Protein AF-A0A412KU62-F1 (afdb_monomer)

Foldseek 3Di:
DLVVVLVPDDLLLLLLVLLLVLLCVLCVVVVWHQFQDFDDDPRDGDDGHHDPPVVCSSVVSSVLCVVAPCVPRVPSSVVSSVVSSQVCCVVGIDPDDGDGCPPHRSVCSSCVDPSNVVSVVSVVVVVVVVVVVVPDPPDD

Secondary structure (DSSP, 8-state):
-HHHHHHT--HHHHHHHHHHHHHHHHHHHTT--S--EEEEETTEEEEEEPPTTGGGHHHHHHHHHHHS-TTTSHHHHHHHHHHHHHHHHHHHT-SS----SSSS-HHHHHHH-HHHHHHHHHHHHHHHHHHHHHHS----

pLDDT: mean 91.5, std 8.08, range [45.0, 98.44]

Solvent-accessible surface area (backbone atoms only — not comparable to full-atom values): 8224 Å² total; per-residue (Å²): 112,53,62,65,66,56,69,72,67,46,73,53,59,53,46,14,52,43,50,50,53,48,51,47,49,54,33,47,75,70,75,38,70,69,36,72,38,74,40,66,58,99,86,41,78,76,49,62,34,62,50,84,74,55,82,48,49,42,60,52,41,30,54,47,49,73,74,25,45,66,89,82,35,46,66,66,26,47,53,52,50,50,54,51,49,53,51,56,33,47,77,69,76,44,83,71,91,78,85,76,68,82,89,41,52,73,69,49,51,61,61,73,33,70,67,46,52,55,50,53,54,48,50,52,55,29,50,52,52,50,52,53,58,71,65,54,77,77,85,127

Sequence (140 aa):
MAYKEVSTYNDISVNADILFSYFEYTLKKNQINPKPVPIEYEGEVVYGSYPPDLFYLSQDLEKVLRRYDPNFEPDECKDAIISLYEHYCKEYYTSDRIKYFDDYTLREVLKKSEIRAKWDKKFDVAKEAKEQFLKLKIAQ

Radius of gyration: 19.47 Å; Cα contacts (8 Å, |Δi|>4): 118; chains: 1; bounding box: 50×31×63 Å

Mean predicted aligned error: 5.61 Å

Structure (mmCIF, N/CA/C/O backbone):
data_AF-A0A412KU62-F1
#
_entry.id   AF-A0A412KU62-F1
#
loop_
_atom_site.group_PDB
_atom_site.id
_atom_site.type_symbol
_atom_site.label_atom_id
_atom_site.label_alt_id
_atom_site.label_comp_id
_atom_site.label_asym_id
_atom_site.label_entity_id
_atom_site.label_seq_id
_atom_site.pdbx_PDB_ins_code
_atom_site.Cartn_x
_atom_site.Cartn_y
_atom_site.Cartn_z
_atom_site.occupancy
_atom_site.B_iso_or_equiv
_atom_site.auth_seq_id
_atom_site.auth_comp_id
_atom_site.auth_asym_id
_atom_site.auth_atom_id
_atom_site.pdbx_PDB_model_num
ATOM 1 N N . MET A 1 1 ? 23.800 -12.037 -11.800 1.00 63.75 1 MET A N 1
ATOM 2 C CA . MET A 1 1 ? 22.923 -11.865 -10.618 1.00 63.75 1 MET A CA 1
ATOM 3 C C . MET A 1 1 ? 21.869 -10.784 -10.855 1.00 63.75 1 MET A C 1
ATOM 5 O O . MET A 1 1 ? 20.702 -11.121 -10.741 1.00 63.75 1 MET A O 1
ATOM 9 N N . ALA A 1 2 ? 22.231 -9.583 -11.333 1.00 68.50 2 ALA A N 1
ATOM 10 C CA . ALA A 1 2 ? 21.287 -8.482 -11.603 1.00 68.50 2 ALA A CA 1
ATOM 11 C C . ALA A 1 2 ? 20.048 -8.851 -12.454 1.00 68.50 2 ALA A C 1
ATOM 13 O O . ALA A 1 2 ? 18.931 -8.513 -12.082 1.00 68.50 2 ALA A O 1
ATOM 14 N N . TYR A 1 3 ? 20.205 -9.612 -13.549 1.00 69.81 3 TYR A N 1
ATOM 15 C CA . TYR A 1 3 ? 19.059 -10.030 -14.378 1.00 69.81 3 TYR A CA 1
ATOM 16 C C . TYR A 1 3 ? 18.057 -10.923 -13.623 1.00 69.81 3 TYR A C 1
ATOM 18 O O . TYR A 1 3 ? 16.850 -10.776 -13.787 1.00 69.81 3 TYR A O 1
ATOM 26 N N . LYS A 1 4 ? 18.545 -11.818 -12.751 1.00 78.38 4 LYS A N 1
ATOM 27 C CA . LYS A 1 4 ? 17.686 -12.695 -11.939 1.00 78.38 4 LYS A CA 1
ATOM 28 C C . LYS A 1 4 ? 16.850 -11.877 -10.950 1.00 78.38 4 LYS A C 1
ATOM 30 O O . LYS A 1 4 ? 15.686 -12.190 -10.743 1.00 78.38 4 LYS A O 1
ATOM 35 N N . GLU A 1 5 ? 17.416 -10.815 -10.388 1.00 77.12 5 GLU A N 1
ATOM 36 C CA . GLU A 1 5 ? 16.726 -9.951 -9.423 1.00 77.12 5 GLU A CA 1
ATOM 37 C C . GLU A 1 5 ? 15.616 -9.107 -10.054 1.00 77.12 5 GLU A C 1
ATOM 39 O O . GLU A 1 5 ? 14.573 -8.922 -9.435 1.00 77.12 5 GLU A O 1
ATOM 44 N N . VAL A 1 6 ? 15.806 -8.617 -11.283 1.00 81.00 6 VAL A N 1
ATOM 45 C CA . VAL A 1 6 ? 14.751 -7.874 -11.997 1.00 81.00 6 VAL A CA 1
ATOM 46 C C . VAL A 1 6 ? 13.727 -8.794 -12.662 1.00 81.00 6 VAL A C 1
ATOM 48 O O . VAL A 1 6 ? 12.600 -8.377 -12.897 1.00 81.00 6 VAL A O 1
ATOM 51 N N . SER A 1 7 ? 14.078 -10.059 -12.927 1.00 82.44 7 SER A N 1
ATOM 52 C CA . SER A 1 7 ? 13.163 -11.028 -13.551 1.00 82.44 7 SER A CA 1
ATOM 53 C C . SER A 1 7 ? 11.952 -11.396 -12.690 1.00 82.44 7 SER A C 1
ATOM 55 O O . SER A 1 7 ? 10.955 -11.875 -13.219 1.00 82.44 7 SER A O 1
ATOM 57 N N . THR A 1 8 ? 12.014 -11.153 -11.378 1.00 84.50 8 THR A N 1
ATOM 58 C CA . THR A 1 8 ? 10.897 -11.383 -10.450 1.00 84.50 8 THR A CA 1
ATOM 59 C C . THR A 1 8 ? 10.022 -10.144 -10.257 1.00 84.50 8 THR A C 1
ATOM 61 O O . THR A 1 8 ? 9.160 -10.143 -9.383 1.00 84.50 8 THR A O 1
ATOM 64 N N . TYR A 1 9 ? 10.270 -9.06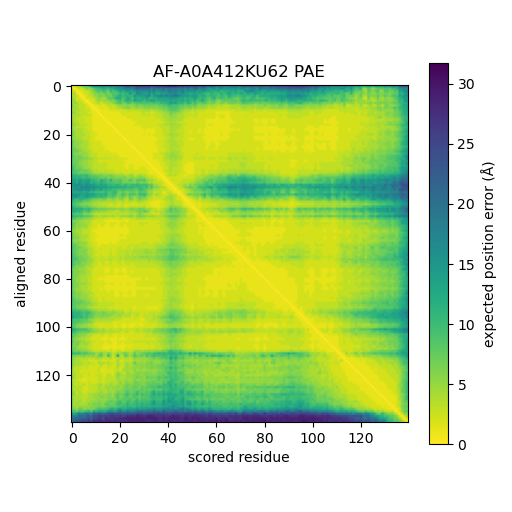6 -11.005 1.00 86.38 9 TYR A N 1
ATOM 65 C CA . TYR A 1 9 ? 9.504 -7.835 -10.882 1.00 86.38 9 TYR A CA 1
ATOM 66 C C . TYR A 1 9 ? 8.045 -8.036 -11.300 1.00 86.38 9 TYR A C 1
ATOM 68 O O . TYR A 1 9 ? 7.755 -8.532 -12.389 1.00 86.38 9 TYR A O 1
ATOM 76 N N . ASN A 1 10 ? 7.131 -7.581 -10.448 1.00 92.12 10 ASN A N 1
ATOM 77 C CA . ASN A 1 10 ? 5.705 -7.525 -10.722 1.00 92.12 10 ASN A CA 1
ATOM 78 C C . ASN A 1 10 ? 5.183 -6.161 -10.260 1.00 92.12 10 ASN A C 1
ATOM 80 O O . ASN A 1 10 ? 5.205 -5.873 -9.067 1.00 92.12 10 ASN A O 1
ATOM 84 N N . ASP A 1 11 ? 4.735 -5.321 -11.198 1.00 91.94 11 ASP A N 1
ATOM 85 C CA . ASP A 1 11 ? 4.316 -3.949 -10.880 1.00 91.94 11 ASP A CA 1
ATOM 86 C C . ASP A 1 11 ? 3.143 -3.913 -9.894 1.00 91.94 11 ASP A C 1
ATOM 88 O O . ASP A 1 11 ? 3.113 -3.061 -9.014 1.00 91.94 11 ASP A O 1
ATOM 92 N N . ILE A 1 12 ? 2.222 -4.877 -9.983 1.00 95.00 12 ILE A N 1
ATOM 93 C CA . ILE A 1 12 ? 1.059 -4.971 -9.096 1.00 95.00 12 ILE A CA 1
ATOM 94 C C . ILE A 1 12 ? 1.499 -5.306 -7.673 1.00 95.00 12 ILE A C 1
ATOM 96 O O . ILE A 1 12 ? 1.112 -4.598 -6.749 1.00 95.00 12 ILE A O 1
ATOM 100 N N . SER A 1 13 ? 2.342 -6.327 -7.495 1.00 94.19 13 SER A N 1
ATOM 101 C CA . SER A 1 13 ? 2.873 -6.680 -6.171 1.00 94.19 13 SER A CA 1
ATOM 102 C C . SER A 1 13 ? 3.705 -5.542 -5.579 1.00 94.19 13 SER A C 1
ATOM 104 O O . SER A 1 13 ? 3.549 -5.199 -4.413 1.00 94.19 13 SER A O 1
ATOM 106 N N . VAL A 1 14 ? 4.531 -4.880 -6.396 1.00 94.19 14 VAL A N 1
ATOM 107 C CA . VAL A 1 14 ? 5.316 -3.718 -5.953 1.00 94.19 14 VAL A CA 1
ATOM 108 C C . VAL A 1 14 ? 4.411 -2.558 -5.541 1.00 94.19 14 VAL A C 1
ATOM 110 O O . VAL A 1 14 ? 4.640 -1.948 -4.501 1.00 94.19 14 VAL A O 1
ATOM 113 N N . ASN A 1 15 ? 3.367 -2.256 -6.313 1.00 96.56 15 ASN A N 1
ATOM 114 C CA . ASN A 1 15 ? 2.398 -1.220 -5.961 1.00 96.56 15 ASN A CA 1
ATOM 115 C C . ASN A 1 15 ? 1.609 -1.586 -4.695 1.00 96.56 15 ASN A C 1
ATOM 117 O O . ASN A 1 15 ? 1.355 -0.705 -3.877 1.00 96.56 15 ASN A O 1
ATOM 121 N N . ALA A 1 16 ? 1.270 -2.861 -4.490 1.00 97.19 16 ALA A N 1
ATOM 122 C CA . ALA A 1 16 ? 0.629 -3.329 -3.265 1.00 97.19 16 ALA A CA 1
ATOM 123 C C . ALA A 1 16 ? 1.538 -3.139 -2.039 1.00 97.19 16 ALA A C 1
ATOM 125 O O . ALA A 1 16 ? 1.083 -2.606 -1.029 1.00 97.19 16 ALA A O 1
ATOM 126 N N . ASP A 1 17 ? 2.830 -3.463 -2.143 1.00 95.06 17 ASP A N 1
ATOM 127 C CA . ASP A 1 17 ? 3.808 -3.218 -1.073 1.00 95.06 17 ASP A CA 1
ATOM 128 C C . ASP A 1 17 ? 3.962 -1.719 -0.763 1.00 95.06 17 ASP A C 1
ATOM 130 O O . ASP A 1 17 ? 4.065 -1.311 0.397 1.00 95.06 17 ASP A O 1
ATOM 134 N N . ILE A 1 18 ? 3.946 -0.872 -1.799 1.00 96.94 18 ILE A N 1
ATOM 135 C CA . ILE A 1 18 ? 3.973 0.589 -1.649 1.00 96.94 18 ILE A CA 1
ATOM 136 C C . ILE A 1 18 ? 2.747 1.084 -0.886 1.00 96.94 18 ILE A C 1
ATOM 138 O O . ILE A 1 18 ? 2.870 1.908 0.021 1.00 96.94 18 ILE A O 1
ATOM 142 N N . LEU A 1 19 ? 1.572 0.581 -1.248 1.00 98.00 19 LEU A N 1
ATOM 143 C CA . LEU A 1 19 ? 0.310 0.934 -0.616 1.00 98.00 19 LEU A CA 1
ATOM 144 C C . LEU A 1 19 ? 0.262 0.451 0.839 1.00 98.00 19 LEU A C 1
ATOM 146 O O . LEU A 1 19 ? -0.054 1.246 1.721 1.00 98.00 19 LEU A O 1
ATOM 150 N N . PHE A 1 20 ? 0.699 -0.778 1.126 1.00 97.12 20 PHE A N 1
ATOM 151 C CA . PHE A 1 20 ? 0.842 -1.267 2.499 1.00 97.12 20 PHE A CA 1
ATOM 152 C C . PHE A 1 20 ? 1.755 -0.347 3.325 1.00 97.12 20 PHE A C 1
ATOM 154 O O . PHE A 1 20 ? 1.407 0.061 4.433 1.00 97.12 20 PHE A O 1
ATOM 161 N N . SER A 1 21 ? 2.908 0.042 2.775 1.00 96.12 21 SER A N 1
ATOM 162 C CA . SER A 1 21 ? 3.825 0.966 3.450 1.00 96.12 21 SER A CA 1
ATOM 163 C C . SER A 1 21 ? 3.190 2.343 3.694 1.00 96.12 21 SER A C 1
ATOM 165 O O . SER A 1 21 ? 3.383 2.930 4.762 1.00 96.12 21 SER A O 1
ATOM 167 N N . TYR A 1 22 ? 2.389 2.843 2.748 1.00 97.62 22 TYR A N 1
ATOM 168 C CA . TYR A 1 22 ? 1.624 4.077 2.928 1.00 97.62 22 TYR A CA 1
ATOM 169 C C . TYR A 1 22 ? 0.578 3.947 4.042 1.00 97.62 22 TYR A C 1
ATOM 171 O O . TYR A 1 22 ? 0.463 4.850 4.866 1.00 97.62 22 TYR A O 1
ATOM 179 N N . PHE A 1 23 ? -0.120 2.813 4.137 1.00 97.31 23 PHE A N 1
ATOM 180 C CA . PHE A 1 23 ? -1.060 2.545 5.226 1.00 97.31 23 PHE A CA 1
ATOM 181 C C . PHE A 1 23 ? -0.378 2.625 6.599 1.00 97.31 23 PHE A C 1
ATOM 183 O O . PHE A 1 23 ? -0.851 3.343 7.482 1.00 97.31 23 PHE A O 1
ATOM 190 N N . GLU A 1 24 ? 0.782 1.981 6.772 1.00 96.19 24 GLU A N 1
ATOM 191 C CA . GLU A 1 24 ? 1.556 2.082 8.018 1.00 96.19 24 GLU A CA 1
ATOM 192 C C . GLU A 1 24 ? 1.974 3.519 8.338 1.00 96.19 24 GLU A C 1
ATOM 194 O O . GLU A 1 24 ? 1.953 3.940 9.499 1.00 96.19 24 GLU A O 1
ATOM 199 N N . TYR A 1 25 ? 2.389 4.265 7.315 1.00 96.56 25 TYR A N 1
ATOM 200 C CA . TYR A 1 25 ? 2.741 5.671 7.449 1.00 96.56 25 TYR A CA 1
ATOM 201 C C . TYR A 1 25 ? 1.538 6.499 7.924 1.00 96.56 25 TYR A C 1
ATOM 203 O O . TYR A 1 25 ? 1.669 7.268 8.880 1.00 96.56 25 TYR A O 1
ATOM 211 N N . THR A 1 26 ? 0.358 6.299 7.333 1.00 97.06 26 THR A N 1
ATOM 212 C CA . THR A 1 26 ? -0.866 6.999 7.737 1.00 97.06 26 THR A CA 1
ATOM 213 C C . THR A 1 26 ? -1.269 6.649 9.169 1.00 97.06 26 THR A C 1
ATOM 215 O O . THR A 1 26 ? -1.617 7.554 9.928 1.00 97.06 26 THR A O 1
ATOM 218 N N . LEU A 1 27 ? -1.167 5.383 9.592 1.00 96.94 27 LEU A N 1
ATOM 219 C CA . LEU A 1 27 ? -1.413 4.998 10.990 1.00 96.94 27 LEU A CA 1
ATOM 220 C C . LEU A 1 27 ? -0.477 5.752 11.947 1.00 96.94 27 LEU A C 1
ATOM 222 O O . LEU A 1 27 ? -0.942 6.397 12.888 1.00 96.94 27 LEU A O 1
ATOM 226 N N . LYS A 1 28 ? 0.830 5.766 11.657 1.00 96.94 28 LYS A N 1
ATOM 227 C CA . LYS A 1 28 ? 1.828 6.487 12.468 1.00 96.94 28 LYS A CA 1
ATOM 228 C C . LYS A 1 28 ? 1.553 7.990 12.536 1.00 96.94 28 LYS A C 1
ATOM 230 O O . LYS A 1 28 ? 1.658 8.575 13.611 1.00 96.94 28 LYS A O 1
ATOM 235 N N . LYS A 1 29 ? 1.170 8.615 11.415 1.00 96.31 29 LYS A N 1
ATOM 236 C CA . LYS A 1 29 ? 0.786 10.040 11.347 1.00 96.31 29 LYS A CA 1
ATOM 237 C C . LYS A 1 29 ? -0.398 10.357 12.269 1.00 96.31 29 LYS A C 1
ATOM 239 O O . LYS A 1 29 ? -0.455 11.446 12.832 1.00 96.31 29 LYS A O 1
ATOM 244 N N . ASN A 1 30 ? -1.293 9.391 12.473 1.00 96.31 30 ASN A N 1
ATOM 245 C CA . ASN A 1 30 ? -2.428 9.477 13.394 1.00 96.31 30 ASN A CA 1
ATOM 246 C C . ASN A 1 30 ? -2.113 8.932 14.803 1.00 96.31 30 ASN A C 1
ATOM 248 O O . ASN A 1 30 ? -3.030 8.689 15.576 1.00 96.31 30 ASN A O 1
ATOM 252 N N . GLN A 1 31 ? -0.831 8.759 15.157 1.00 96.88 31 GLN A N 1
ATOM 253 C CA . GLN A 1 31 ? -0.370 8.261 16.465 1.00 96.88 31 GLN A CA 1
ATOM 254 C C . GLN A 1 31 ? -0.862 6.844 16.809 1.00 96.88 31 GLN A C 1
ATOM 256 O O . GLN A 1 31 ? -0.909 6.453 17.973 1.00 96.88 31 GLN A O 1
ATOM 261 N N . ILE A 1 32 ? -1.183 6.048 15.790 1.00 96.62 32 ILE A N 1
ATOM 262 C CA . ILE A 1 32 ? -1.576 4.649 15.935 1.00 96.62 32 ILE A CA 1
ATOM 263 C C . ILE A 1 32 ? -0.349 3.778 15.680 1.00 96.62 32 ILE A C 1
ATOM 265 O O . ILE A 1 32 ? 0.330 3.920 14.661 1.00 96.62 32 ILE A O 1
ATOM 269 N N . ASN A 1 33 ? -0.066 2.854 16.598 1.00 95.38 33 ASN A N 1
ATO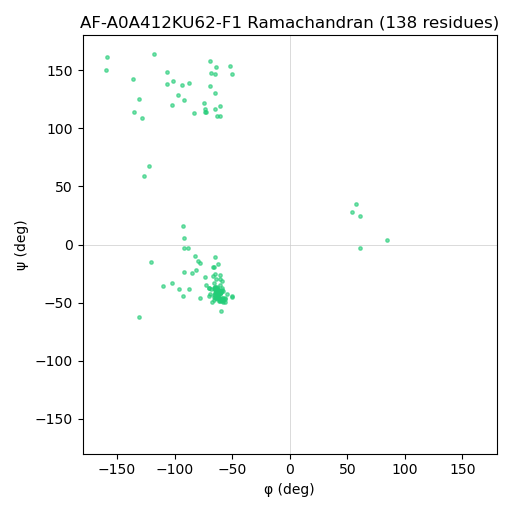M 270 C CA . ASN A 1 33 ? 1.001 1.875 16.424 1.00 95.38 33 ASN A CA 1
ATOM 271 C C . ASN A 1 33 ? 0.579 0.806 15.392 1.00 95.38 33 ASN A C 1
ATOM 273 O O . ASN A 1 33 ? -0.341 0.043 15.686 1.00 95.38 33 ASN A O 1
ATOM 277 N N . PRO A 1 34 ? 1.260 0.665 14.233 1.00 95.06 34 PRO A N 1
ATOM 278 C CA . PRO A 1 34 ? 0.923 -0.364 13.245 1.00 95.06 34 PRO A CA 1
ATOM 279 C C . PRO A 1 34 ? 1.173 -1.794 13.735 1.00 95.06 34 PRO A C 1
ATOM 281 O O . PRO A 1 34 ? 0.622 -2.736 13.172 1.00 95.06 34 PRO A O 1
ATOM 284 N N . LYS A 1 35 ? 1.994 -1.971 14.776 1.00 95.44 35 LYS A N 1
ATOM 285 C CA . LYS A 1 35 ? 2.343 -3.273 15.352 1.00 95.44 35 LYS A CA 1
ATOM 286 C C . LYS A 1 35 ? 1.970 -3.343 16.840 1.00 95.44 35 LYS A C 1
ATOM 288 O O . LYS A 1 35 ? 2.865 -3.332 17.690 1.00 95.44 35 LYS A O 1
ATOM 293 N N . PRO A 1 36 ? 0.667 -3.331 17.176 1.00 94.12 36 PRO A N 1
ATOM 294 C CA . PRO A 1 36 ? 0.200 -3.223 18.551 1.00 94.12 36 PRO A CA 1
ATOM 295 C C . PRO A 1 36 ? 0.256 -4.552 19.311 1.00 94.12 36 PRO A C 1
ATOM 297 O O . PRO A 1 36 ? 0.144 -4.538 20.532 1.00 94.12 36 PRO A O 1
ATOM 300 N N . VAL A 1 37 ? 0.418 -5.688 18.623 1.00 93.19 37 VAL A N 1
ATOM 301 C CA . VAL A 1 37 ? 0.354 -7.015 19.247 1.00 93.19 37 VAL A CA 1
ATOM 302 C C . VAL A 1 37 ? 1.709 -7.362 19.867 1.00 93.19 37 VAL A C 1
ATOM 304 O O . VAL A 1 37 ? 2.676 -7.534 19.117 1.00 93.19 37 VAL A O 1
ATOM 307 N N . PRO A 1 38 ? 1.823 -7.476 21.202 1.00 92.44 38 PRO A N 1
ATOM 308 C CA . PRO A 1 38 ? 3.083 -7.820 21.845 1.00 92.44 38 PRO A CA 1
ATOM 309 C C . PRO A 1 38 ? 3.456 -9.276 21.551 1.00 92.44 38 PRO A C 1
ATOM 311 O O . PRO A 1 38 ? 2.617 -10.171 21.620 1.00 92.44 38 PRO A O 1
ATOM 314 N N . ILE A 1 39 ? 4.726 -9.510 21.233 1.00 90.62 39 ILE A N 1
ATOM 315 C CA . ILE A 1 39 ? 5.316 -10.845 21.170 1.00 90.62 39 ILE A CA 1
ATOM 316 C C . ILE A 1 39 ? 6.140 -11.057 22.428 1.00 90.62 39 ILE A C 1
ATOM 318 O O . ILE A 1 39 ? 7.096 -10.320 22.685 1.00 90.62 39 ILE A O 1
ATOM 322 N N . GLU A 1 40 ? 5.757 -12.076 23.188 1.00 92.38 40 GLU A N 1
ATOM 323 C CA . GLU A 1 40 ? 6.389 -12.436 24.449 1.00 92.38 40 GLU A CA 1
ATOM 324 C C . GLU A 1 40 ? 7.338 -13.624 24.278 1.00 92.38 40 GLU A C 1
ATOM 326 O O . GLU A 1 40 ? 7.043 -14.588 23.568 1.00 92.38 40 GLU A O 1
ATOM 331 N N . TYR A 1 41 ? 8.477 -13.561 24.960 1.00 88.75 41 TYR A N 1
ATOM 332 C CA . TYR A 1 41 ? 9.404 -14.672 25.123 1.00 88.75 41 TYR A CA 1
ATOM 333 C C . TYR A 1 41 ? 9.741 -14.777 26.608 1.00 88.75 41 TYR A C 1
ATOM 335 O O . TYR A 1 41 ? 10.117 -13.786 27.224 1.00 88.75 41 TYR A O 1
ATOM 343 N N . GLU A 1 42 ? 9.540 -15.958 27.195 1.00 91.62 42 GLU A N 1
ATOM 344 C CA . GLU A 1 42 ? 9.748 -16.195 28.635 1.00 91.62 42 GLU A CA 1
ATOM 345 C C . GLU A 1 42 ? 8.974 -15.224 29.560 1.00 91.62 42 GLU A C 1
ATOM 347 O O . GLU A 1 42 ? 9.368 -14.979 30.695 1.00 91.62 42 GLU A O 1
ATOM 352 N N . GLY A 1 43 ? 7.830 -14.705 29.096 1.00 85.94 43 GLY A N 1
ATOM 353 C CA . GLY A 1 43 ? 6.985 -13.770 29.852 1.00 85.94 43 GLY A CA 1
ATOM 354 C C . GLY A 1 43 ? 7.398 -12.298 29.744 1.00 85.94 43 GLY A C 1
ATOM 355 O O . GLY A 1 43 ? 6.768 -11.450 30.373 1.00 85.94 43 GLY A O 1
ATOM 356 N N . GLU A 1 44 ? 8.415 -11.973 28.940 1.00 88.62 44 GLU A N 1
ATOM 357 C CA . GLU A 1 44 ? 8.819 -10.598 28.637 1.00 88.62 44 GLU A CA 1
ATOM 358 C C . GLU A 1 44 ? 8.420 -10.200 27.213 1.00 88.62 44 GLU A C 1
ATOM 360 O O . GLU A 1 44 ? 8.598 -10.965 26.264 1.00 88.62 44 GLU A O 1
ATOM 365 N N . VAL A 1 45 ? 7.912 -8.975 27.040 1.00 87.75 45 VAL A N 1
ATOM 366 C CA . VAL A 1 45 ? 7.588 -8.426 25.715 1.00 87.75 45 VAL A CA 1
ATOM 367 C C . VAL A 1 45 ? 8.880 -8.066 24.982 1.00 87.75 45 VAL A C 1
ATOM 369 O O . VAL A 1 45 ? 9.581 -7.132 25.366 1.00 87.75 45 VAL A O 1
ATOM 372 N N . VAL A 1 46 ? 9.168 -8.773 23.888 1.00 88.25 46 VAL A N 1
ATOM 373 C CA . VAL A 1 46 ? 10.400 -8.598 23.102 1.00 88.25 46 VAL A CA 1
ATOM 374 C C . VAL A 1 46 ? 10.204 -7.606 21.957 1.00 88.25 46 VAL A C 1
ATOM 376 O O . VAL A 1 46 ? 11.056 -6.750 21.722 1.00 88.25 46 VAL A O 1
ATOM 379 N N . TYR A 1 47 ? 9.094 -7.703 21.216 1.00 90.75 47 TYR A N 1
ATOM 380 C CA . TYR A 1 47 ? 8.783 -6.782 20.117 1.00 90.75 47 TYR A CA 1
ATOM 381 C C . TYR A 1 47 ? 7.288 -6.749 19.778 1.00 90.75 47 TYR A C 1
ATOM 383 O O . TYR A 1 47 ? 6.534 -7.651 20.129 1.00 90.75 47 TYR A O 1
ATOM 391 N N . GLY A 1 48 ? 6.858 -5.697 19.076 1.00 90.81 48 GLY A N 1
ATOM 392 C CA . GLY A 1 48 ? 5.500 -5.578 18.542 1.00 90.81 48 GLY A CA 1
ATOM 393 C C . GLY A 1 48 ? 5.364 -6.223 17.162 1.00 90.81 48 GLY A C 1
ATOM 394 O O . GLY A 1 48 ? 6.219 -6.050 16.289 1.00 90.81 48 GLY A O 1
ATOM 395 N N . SER A 1 49 ? 4.257 -6.919 16.942 1.00 93.44 49 SER A N 1
ATOM 396 C CA . SER A 1 49 ? 3.872 -7.548 15.681 1.00 93.44 49 SER A CA 1
ATOM 397 C C . SER A 1 49 ? 2.575 -6.953 15.133 1.00 93.44 49 SER A C 1
ATOM 399 O O . SER A 1 49 ? 1.851 -6.232 15.828 1.00 93.44 49 SER A O 1
ATOM 401 N N . TYR A 1 50 ? 2.315 -7.207 13.851 1.00 94.19 50 TYR A N 1
ATOM 402 C CA . TYR A 1 50 ? 1.065 -6.797 13.222 1.00 94.19 50 TYR A CA 1
ATOM 403 C C . TYR A 1 50 ? -0.129 -7.521 13.859 1.00 94.19 50 TYR A C 1
ATOM 405 O O . TYR A 1 50 ? 0.028 -8.648 14.333 1.00 94.19 50 TYR A O 1
ATOM 413 N N . PRO A 1 51 ? -1.323 -6.911 13.830 1.00 93.94 51 PRO A N 1
ATOM 414 C CA . PRO A 1 51 ? -2.562 -7.612 14.117 1.00 93.94 51 PRO A CA 1
ATOM 415 C C . PRO A 1 51 ? -2.710 -8.885 13.271 1.00 93.94 51 PRO A C 1
ATOM 417 O O . PRO A 1 51 ? -2.156 -8.950 12.162 1.00 93.94 51 PRO A O 1
ATOM 420 N N . PRO A 1 52 ? -3.467 -9.882 13.765 1.00 85.38 52 PRO A N 1
ATOM 421 C CA . PRO A 1 52 ? -3.821 -11.055 12.976 1.00 85.38 52 PRO A CA 1
ATOM 422 C C . PRO A 1 52 ? -4.392 -10.653 11.613 1.00 85.38 52 PRO A C 1
ATOM 424 O O . PRO A 1 52 ? -5.029 -9.613 11.483 1.00 85.38 52 PRO A O 1
ATOM 427 N N . ASP A 1 53 ? -4.124 -11.459 10.589 1.00 89.31 53 ASP A N 1
ATOM 428 C CA . ASP A 1 53 ? -4.663 -11.323 9.229 1.00 89.31 53 ASP A CA 1
ATOM 429 C C . ASP A 1 53 ? -4.333 -10.025 8.465 1.00 89.31 53 ASP A C 1
ATOM 431 O O . ASP A 1 53 ? -4.607 -9.936 7.265 1.00 89.31 53 ASP A O 1
ATOM 435 N N . LEU A 1 54 ? -3.636 -9.050 9.067 1.00 91.75 54 LEU A N 1
ATOM 436 C CA . LEU A 1 54 ? -3.149 -7.871 8.339 1.00 91.75 54 LEU A CA 1
ATOM 437 C C . LEU A 1 54 ? -2.182 -8.254 7.210 1.00 91.75 54 LEU A C 1
ATOM 439 O O . LEU A 1 54 ? -2.079 -7.556 6.208 1.00 91.75 54 LEU A O 1
ATOM 443 N N . PHE A 1 55 ? -1.494 -9.388 7.323 1.00 84.12 55 PHE A N 1
ATOM 444 C CA . PHE A 1 55 ? -0.612 -9.888 6.267 1.00 84.12 55 PHE A CA 1
ATOM 445 C C . PHE A 1 55 ? -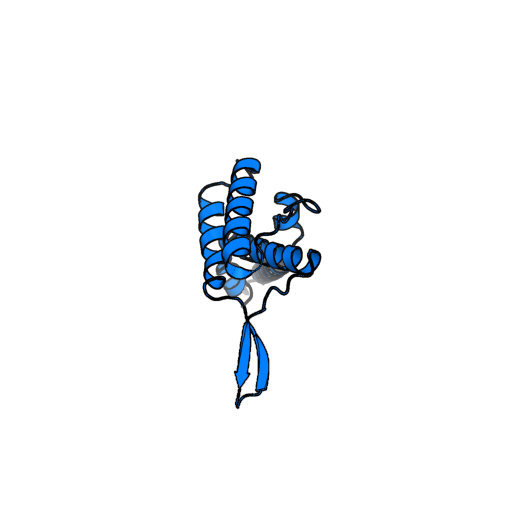1.352 -10.218 4.955 1.00 84.12 55 PHE A C 1
ATOM 447 O O . PHE A 1 55 ? -0.709 -10.295 3.907 1.00 84.12 55 PHE A O 1
ATOM 454 N N . TYR A 1 56 ? -2.684 -10.359 4.973 1.00 93.25 56 TYR A N 1
ATOM 455 C CA . TYR A 1 56 ? -3.491 -10.473 3.753 1.00 93.25 56 TYR A CA 1
ATOM 456 C C . TYR A 1 56 ? -3.731 -9.130 3.052 1.00 93.25 56 TYR A C 1
ATOM 458 O O . TYR A 1 56 ? -4.047 -9.137 1.863 1.00 93.25 56 TYR A O 1
ATOM 466 N N . LEU A 1 57 ? -3.504 -7.990 3.720 1.00 95.81 57 LEU A N 1
ATOM 467 C CA . LEU A 1 57 ? -3.737 -6.662 3.146 1.00 95.81 57 LEU A CA 1
ATOM 468 C C . LEU A 1 57 ? -2.985 -6.478 1.823 1.00 95.81 57 LEU A C 1
ATOM 470 O O . LEU A 1 57 ? -3.573 -6.001 0.860 1.00 95.81 57 LEU A O 1
ATOM 474 N N . SER A 1 58 ? -1.722 -6.911 1.725 1.00 94.50 58 SER A N 1
ATOM 475 C CA . SER A 1 58 ? -0.979 -6.836 0.457 1.00 94.50 58 SER A CA 1
ATOM 476 C C . SER A 1 58 ? -1.654 -7.643 -0.655 1.00 94.50 58 SER A C 1
ATOM 478 O O . SER A 1 58 ? -1.763 -7.166 -1.780 1.00 94.50 58 SER A O 1
ATOM 480 N N . GLN A 1 59 ? -2.171 -8.838 -0.354 1.00 95.88 59 GLN A N 1
ATOM 481 C CA . GLN A 1 59 ? -2.863 -9.667 -1.346 1.00 95.88 59 GLN A CA 1
ATOM 482 C C . GLN A 1 59 ? -4.192 -9.042 -1.780 1.00 95.88 59 GLN A C 1
ATOM 484 O O . GLN A 1 59 ? -4.555 -9.106 -2.955 1.00 95.88 59 GLN A O 1
ATOM 489 N N . ASP A 1 60 ? -4.920 -8.426 -0.854 1.00 97.88 60 ASP A N 1
ATOM 490 C CA . ASP A 1 60 ? -6.177 -7.753 -1.167 1.00 97.88 60 ASP A CA 1
ATOM 491 C C . ASP A 1 60 ? -5.950 -6.447 -1.936 1.00 97.88 60 ASP A C 1
ATOM 493 O O . ASP A 1 60 ? -6.679 -6.167 -2.889 1.00 97.88 60 ASP A O 1
ATOM 497 N N . LEU A 1 61 ? -4.872 -5.716 -1.640 1.00 98.06 61 LEU A N 1
ATOM 498 C CA . LEU A 1 61 ? -4.416 -4.584 -2.446 1.00 98.06 61 LEU A CA 1
ATOM 499 C C . LEU A 1 61 ? -4.061 -5.016 -3.873 1.00 98.06 61 LEU A C 1
ATOM 501 O O . LEU A 1 61 ? -4.467 -4.351 -4.824 1.00 98.06 61 LEU A O 1
ATOM 505 N N . GLU A 1 62 ? -3.378 -6.150 -4.058 1.00 97.75 62 GLU A N 1
ATOM 506 C CA . GLU A 1 62 ? -3.133 -6.681 -5.404 1.00 97.75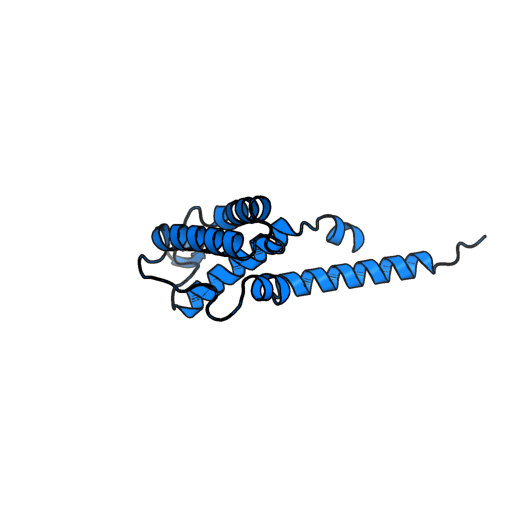 62 GLU A CA 1
ATOM 507 C C . GLU A 1 62 ? -4.437 -6.970 -6.159 1.00 97.75 62 GLU A C 1
ATOM 509 O O . GLU A 1 62 ? -4.533 -6.686 -7.354 1.00 97.75 62 GLU A O 1
ATOM 514 N N . LYS A 1 63 ? -5.454 -7.533 -5.489 1.00 97.94 63 LYS A N 1
ATOM 515 C CA . LYS A 1 63 ? -6.765 -7.790 -6.111 1.00 97.94 63 LYS A CA 1
ATOM 516 C C . LYS A 1 63 ? -7.442 -6.488 -6.532 1.00 97.94 63 LYS A C 1
ATOM 518 O O . LYS A 1 63 ? -8.002 -6.438 -7.626 1.00 97.94 63 LYS A O 1
ATOM 523 N N . VAL A 1 64 ? -7.374 -5.448 -5.698 1.00 98.06 64 VAL A N 1
ATOM 524 C CA . VAL A 1 64 ? -7.902 -4.115 -6.026 1.00 98.06 64 VAL A CA 1
ATOM 525 C C . VAL A 1 64 ? -7.181 -3.537 -7.244 1.00 98.06 64 VAL A C 1
ATOM 527 O O . VAL A 1 64 ? -7.840 -3.157 -8.206 1.00 98.06 64 VAL A O 1
ATOM 530 N N . LEU A 1 65 ? -5.847 -3.566 -7.260 1.00 97.19 65 LEU A N 1
ATOM 531 C CA . LEU A 1 65 ? -5.024 -3.051 -8.362 1.00 97.19 65 LEU A CA 1
ATOM 532 C C . LEU A 1 65 ? -5.218 -3.807 -9.686 1.00 97.19 65 LEU A C 1
ATOM 534 O O . LEU A 1 65 ? -5.058 -3.228 -10.755 1.00 97.19 65 LEU A O 1
ATOM 538 N N . ARG A 1 66 ? -5.560 -5.101 -9.638 1.00 96.38 66 ARG A N 1
ATOM 539 C CA . ARG A 1 66 ? -5.929 -5.881 -10.836 1.00 96.38 66 ARG A CA 1
ATOM 540 C C . ARG A 1 66 ? -7.313 -5.528 -11.364 1.00 96.38 66 ARG A C 1
ATOM 542 O O . ARG A 1 66 ? -7.582 -5.756 -12.540 1.00 96.38 66 ARG A O 1
ATOM 549 N N . ARG A 1 67 ? -8.204 -5.069 -10.484 1.00 97.19 67 ARG A N 1
ATOM 550 C CA . ARG A 1 67 ? -9.594 -4.757 -10.817 1.00 97.19 67 ARG A CA 1
ATOM 551 C C . ARG A 1 67 ? -9.759 -3.328 -11.318 1.00 97.19 67 ARG A C 1
ATOM 553 O O . ARG A 1 67 ? -10.561 -3.130 -12.219 1.00 97.19 67 ARG A O 1
ATOM 560 N N . TYR A 1 68 ? -9.021 -2.389 -10.734 1.00 96.56 68 TYR A N 1
ATOM 561 C CA . TYR A 1 68 ? -9.053 -0.971 -11.073 1.00 96.56 68 TYR A CA 1
ATOM 562 C C . TYR A 1 68 ? -7.623 -0.496 -11.325 1.00 96.56 68 TYR A C 1
ATOM 564 O O . TYR A 1 68 ? -6.820 -0.407 -10.389 1.00 96.56 68 TYR A O 1
ATOM 572 N N . ASP A 1 69 ? -7.289 -0.220 -12.587 1.00 92.56 69 ASP A N 1
ATOM 573 C CA . ASP A 1 69 ? -5.942 0.228 -12.945 1.00 92.56 69 ASP A CA 1
ATOM 574 C C . ASP A 1 69 ? -5.757 1.691 -12.509 1.00 92.56 69 ASP A C 1
ATOM 576 O O . ASP A 1 69 ? -6.470 2.570 -12.998 1.00 92.56 69 ASP A O 1
ATOM 580 N N . PRO A 1 70 ? -4.772 2.009 -11.652 1.00 92.69 70 PRO A N 1
ATOM 581 C CA . PRO A 1 70 ? -4.577 3.363 -11.134 1.00 92.69 70 PRO A CA 1
ATOM 582 C C . PRO A 1 70 ? -4.202 4.407 -12.203 1.00 92.69 70 PRO A C 1
ATOM 584 O O . PRO A 1 70 ? -4.177 5.602 -11.903 1.00 92.69 70 PRO A O 1
ATOM 587 N N . ASN A 1 71 ? -3.866 4.001 -13.431 1.00 90.81 71 ASN A N 1
ATOM 588 C CA . ASN A 1 71 ? -3.586 4.912 -14.542 1.00 90.81 71 ASN A CA 1
ATOM 589 C C . ASN A 1 71 ? -4.821 5.236 -15.389 1.00 90.81 71 ASN A C 1
ATOM 591 O O . ASN A 1 71 ? -4.817 6.274 -16.053 1.00 90.81 71 ASN A O 1
ATOM 595 N N . PHE A 1 72 ? -5.835 4.368 -15.386 1.00 92.56 72 PHE A N 1
ATOM 596 C CA . PHE A 1 72 ? -7.046 4.523 -16.199 1.00 92.56 72 PHE A CA 1
ATOM 597 C C . PHE A 1 72 ? -8.281 4.845 -15.352 1.00 92.56 72 PHE A C 1
ATOM 599 O O . PHE A 1 72 ? -9.099 5.654 -15.775 1.00 92.56 72 PHE A O 1
ATOM 606 N N . GLU A 1 73 ? -8.366 4.276 -14.150 1.00 94.56 73 GLU A N 1
ATOM 607 C CA . GLU A 1 73 ? -9.480 4.393 -13.198 1.00 94.56 73 GLU A CA 1
ATOM 608 C C . GLU A 1 73 ? -8.949 4.851 -11.822 1.00 94.56 73 GLU A C 1
ATOM 610 O O . GLU A 1 73 ? -9.026 4.121 -10.827 1.00 94.56 73 GLU A O 1
ATOM 615 N N . PRO A 1 74 ? -8.291 6.028 -11.744 1.00 94.12 74 PRO A N 1
ATOM 616 C CA . PRO A 1 74 ? -7.583 6.452 -10.539 1.00 94.12 74 PRO A CA 1
ATOM 617 C C . PRO A 1 74 ? -8.514 6.709 -9.352 1.00 94.12 74 PRO A C 1
ATOM 619 O O . PRO A 1 74 ? -8.105 6.473 -8.214 1.00 94.12 74 PRO A O 1
ATOM 622 N N . ASP A 1 75 ? -9.733 7.189 -9.602 1.00 95.69 75 ASP A N 1
ATOM 623 C CA . ASP A 1 75 ? -10.690 7.529 -8.551 1.00 95.69 75 ASP A CA 1
ATOM 624 C C . ASP A 1 75 ? -11.346 6.257 -7.993 1.00 95.69 75 ASP A C 1
ATOM 626 O O . ASP A 1 75 ? -11.326 6.042 -6.783 1.00 95.69 75 ASP A O 1
ATOM 630 N N . GLU A 1 76 ? -11.791 5.339 -8.856 1.00 97.81 76 GLU A N 1
ATOM 631 C CA . GLU A 1 76 ? -12.347 4.041 -8.460 1.00 97.81 76 GLU A CA 1
ATOM 632 C C . GLU A 1 76 ? -11.312 3.182 -7.725 1.00 97.81 76 GLU A C 1
ATOM 634 O O . GLU A 1 76 ? -11.614 2.558 -6.703 1.00 97.81 76 GLU A O 1
ATOM 639 N N . CYS A 1 77 ? -10.068 3.177 -8.217 1.00 97.75 77 CYS A N 1
ATOM 640 C CA . CYS A 1 77 ? -8.961 2.490 -7.560 1.00 97.75 77 CYS A CA 1
ATOM 641 C C . CYS A 1 77 ? -8.706 3.078 -6.167 1.00 97.75 77 CYS A C 1
ATOM 643 O O . CYS A 1 77 ? -8.619 2.338 -5.183 1.00 97.75 77 CYS A O 1
ATOM 645 N N . LYS A 1 78 ? -8.632 4.411 -6.061 1.00 98.12 78 LYS A N 1
ATOM 646 C CA . LYS A 1 78 ? -8.430 5.107 -4.787 1.00 98.12 78 LYS A CA 1
ATOM 647 C C . LYS A 1 78 ? -9.552 4.796 -3.796 1.00 98.12 78 LYS A C 1
ATOM 649 O O . LYS A 1 78 ? -9.250 4.449 -2.656 1.00 98.12 78 LYS A O 1
ATOM 654 N N . ASP A 1 79 ? -10.811 4.879 -4.210 1.00 98.19 79 ASP A N 1
ATOM 655 C CA . ASP A 1 79 ? -11.962 4.633 -3.336 1.00 98.19 79 ASP A CA 1
ATOM 656 C C . ASP A 1 79 ? -12.011 3.178 -2.849 1.00 98.19 79 ASP A C 1
ATOM 658 O O . ASP A 1 79 ? -12.294 2.917 -1.674 1.00 98.19 79 ASP A O 1
ATOM 662 N N . ALA A 1 80 ? -11.655 2.220 -3.711 1.00 98.38 80 ALA A N 1
ATOM 663 C CA . ALA A 1 80 ? -11.536 0.814 -3.334 1.00 98.38 80 ALA A CA 1
ATOM 664 C C . ALA A 1 80 ? -10.404 0.576 -2.317 1.00 98.38 80 ALA A C 1
ATOM 666 O O . ALA A 1 80 ? -10.593 -0.165 -1.351 1.00 98.38 80 ALA A O 1
ATOM 667 N N . ILE A 1 81 ? -9.250 1.230 -2.494 1.00 98.44 81 ILE A N 1
ATOM 668 C CA . ILE A 1 81 ? -8.132 1.167 -1.539 1.00 98.44 81 ILE A CA 1
ATOM 669 C C . ILE A 1 81 ? -8.534 1.780 -0.192 1.00 98.44 81 ILE A C 1
ATOM 671 O O . ILE A 1 81 ? -8.272 1.181 0.849 1.00 98.44 81 ILE A O 1
ATOM 675 N N . ILE A 1 82 ? -9.190 2.947 -0.193 1.00 98.25 82 ILE A N 1
ATOM 676 C CA . ILE A 1 82 ? -9.663 3.600 1.037 1.00 98.25 82 ILE A CA 1
ATOM 677 C C . ILE A 1 82 ? -10.642 2.690 1.775 1.00 98.25 82 ILE A C 1
ATOM 679 O O . ILE A 1 82 ? -10.473 2.468 2.969 1.00 98.25 82 ILE A O 1
ATOM 683 N N . SER A 1 83 ? -11.606 2.106 1.062 1.00 97.88 83 SER A N 1
ATOM 684 C CA . SER A 1 83 ? -12.578 1.178 1.650 1.00 97.88 83 SER A CA 1
ATOM 685 C C . SER A 1 83 ? -11.890 -0.023 2.311 1.00 97.88 83 SER A C 1
ATOM 687 O O . SER A 1 83 ? -12.278 -0.451 3.399 1.00 97.88 83 SER A O 1
ATOM 689 N N . LEU A 1 84 ? -10.836 -0.553 1.679 1.00 97.88 84 LEU A N 1
ATOM 690 C CA . LEU A 1 84 ? -10.037 -1.643 2.234 1.00 97.88 84 LEU A CA 1
ATOM 691 C C . LEU A 1 84 ? -9.287 -1.203 3.500 1.00 97.88 84 LEU A C 1
ATOM 693 O O . LEU A 1 84 ? -9.312 -1.907 4.507 1.00 97.88 84 LEU A O 1
ATOM 697 N N . TYR A 1 85 ? -8.659 -0.027 3.483 1.00 97.81 85 TYR A N 1
ATOM 698 C CA . TYR A 1 85 ? -7.979 0.516 4.660 1.00 97.81 85 TYR A CA 1
ATOM 699 C C . TYR A 1 85 ? -8.925 0.778 5.820 1.00 97.81 85 TYR A C 1
ATOM 701 O O . TYR A 1 85 ? -8.589 0.431 6.948 1.00 97.81 85 TYR A O 1
ATOM 709 N N . GLU A 1 86 ? -10.099 1.350 5.563 1.00 96.81 86 GLU A N 1
ATOM 710 C CA . GLU A 1 86 ? -11.110 1.588 6.591 1.00 96.81 86 GLU A CA 1
ATOM 711 C C . GLU A 1 86 ? -11.572 0.274 7.228 1.00 96.81 86 GLU A C 1
ATOM 713 O O . GLU A 1 86 ? -11.699 0.207 8.451 1.00 96.81 86 GLU A O 1
ATOM 718 N N . HIS A 1 87 ? -11.748 -0.785 6.430 1.00 95.88 87 HIS A N 1
ATOM 719 C CA . HIS A 1 87 ? -12.069 -2.116 6.942 1.00 95.88 87 HIS A CA 1
ATOM 720 C C . HIS A 1 87 ? -10.984 -2.630 7.899 1.00 95.88 87 HIS A C 1
ATOM 722 O O . HIS A 1 87 ? -11.271 -2.877 9.068 1.00 95.88 87 HIS A O 1
ATOM 728 N N . TYR A 1 88 ? -9.727 -2.711 7.453 1.00 96.06 88 TYR A N 1
ATOM 729 C CA . TYR A 1 88 ? -8.626 -3.183 8.303 1.00 96.06 88 TYR A CA 1
ATOM 730 C C . TYR A 1 88 ? -8.380 -2.280 9.518 1.00 96.06 88 TYR A C 1
ATOM 732 O O . TYR A 1 88 ? -8.050 -2.763 10.601 1.00 96.06 88 TYR A O 1
ATOM 740 N N . CYS A 1 89 ? -8.538 -0.966 9.363 1.00 95.44 89 CYS A N 1
ATOM 741 C CA . CYS A 1 89 ? -8.366 -0.027 10.461 1.00 95.44 89 CYS A CA 1
ATOM 742 C C . CYS A 1 89 ? -9.416 -0.247 11.550 1.00 95.44 89 CYS A C 1
ATOM 744 O O . CYS A 1 89 ? -9.057 -0.368 12.723 1.00 95.44 89 CYS A O 1
ATOM 746 N N . LYS A 1 90 ? -10.683 -0.394 11.150 1.00 95.19 90 LYS A N 1
ATOM 747 C CA . LYS A 1 90 ? -11.796 -0.654 12.061 1.00 95.19 90 LYS A CA 1
ATOM 748 C C . LYS A 1 90 ? -11.646 -1.971 12.815 1.00 95.19 90 LYS A C 1
ATOM 750 O O . LYS A 1 90 ? -11.917 -2.000 14.011 1.00 95.19 90 LYS A O 1
ATOM 755 N N . GLU A 1 91 ? -11.219 -3.031 12.132 1.00 94.62 91 GLU A N 1
ATOM 756 C CA . GLU A 1 91 ? -11.074 -4.356 12.744 1.00 94.62 91 GLU A CA 1
ATOM 757 C C . GLU A 1 91 ? -9.914 -4.419 13.748 1.00 94.62 91 GLU A C 1
ATOM 759 O O . GLU A 1 91 ? -10.037 -5.063 14.789 1.00 94.62 91 GLU A O 1
ATOM 764 N N . TYR A 1 92 ? -8.795 -3.741 13.470 1.00 94.81 92 TYR A N 1
ATOM 765 C CA . TYR A 1 92 ? -7.546 -4.003 14.196 1.00 94.81 92 TYR A CA 1
ATOM 766 C C . TYR A 1 92 ? -6.937 -2.823 14.955 1.00 94.81 92 TYR A C 1
ATOM 768 O O . TYR A 1 92 ? -6.034 -3.035 15.767 1.00 94.81 92 TYR A O 1
ATOM 776 N N . TYR A 1 93 ? -7.372 -1.591 14.694 1.00 94.75 93 TYR A N 1
ATOM 777 C CA . TYR A 1 93 ? -6.670 -0.400 15.172 1.00 94.75 93 TYR A CA 1
ATOM 778 C C . TYR A 1 93 ? -7.583 0.617 15.851 1.00 94.75 93 TYR A C 1
A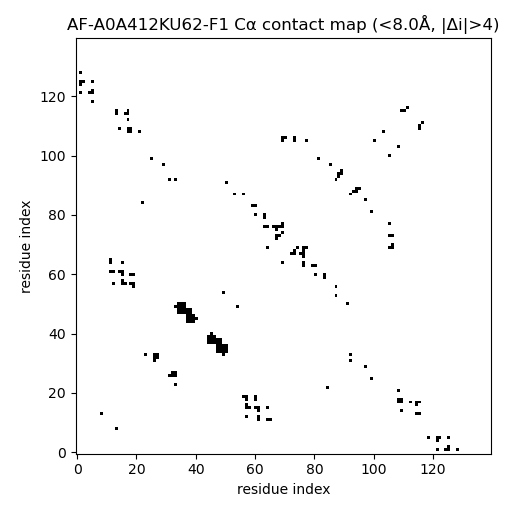TOM 780 O O . TYR A 1 93 ? -7.385 0.932 17.021 1.00 94.75 93 TYR A O 1
ATOM 788 N N . THR A 1 94 ? -8.553 1.170 15.125 1.00 93.44 94 THR A N 1
ATOM 789 C CA . THR A 1 94 ? -9.480 2.177 15.648 1.00 93.44 94 THR A CA 1
ATOM 790 C C . THR A 1 94 ? -10.743 2.255 14.800 1.00 93.44 94 THR A C 1
ATOM 792 O O . THR A 1 94 ? -10.715 2.034 13.595 1.00 93.44 94 THR A O 1
ATOM 795 N N . SER A 1 95 ? -11.859 2.622 15.431 1.00 93.19 95 SER A N 1
ATOM 796 C CA . SER A 1 95 ? -13.096 2.989 14.729 1.00 93.19 95 SER A CA 1
ATOM 797 C C . SER A 1 95 ? -13.162 4.478 14.365 1.00 93.19 95 SER A C 1
ATOM 799 O O . SER A 1 95 ? -14.132 4.909 13.739 1.00 93.19 95 SER A O 1
ATOM 801 N N . ASP A 1 96 ? -12.162 5.270 14.758 1.00 93.56 96 ASP A N 1
ATOM 802 C CA . ASP A 1 96 ? -12.093 6.688 14.423 1.00 93.56 96 ASP A CA 1
ATOM 803 C C . ASP A 1 96 ? -11.850 6.898 12.928 1.00 93.56 96 ASP A C 1
ATOM 805 O O . ASP A 1 96 ? -11.162 6.130 12.253 1.00 93.56 96 ASP A O 1
ATOM 809 N N . ARG A 1 97 ? -12.401 7.992 12.397 1.00 91.69 97 ARG A N 1
ATOM 810 C CA . ARG A 1 97 ? -12.263 8.314 10.979 1.00 91.69 97 ARG A CA 1
ATOM 811 C C . ARG A 1 97 ? -10.842 8.781 10.665 1.00 91.69 97 ARG A C 1
ATOM 813 O O . ARG A 1 97 ? -10.457 9.889 11.038 1.00 91.69 97 ARG A O 1
ATOM 820 N N . ILE A 1 98 ? -10.121 7.992 9.875 1.00 95.19 98 ILE A N 1
ATOM 821 C CA . ILE A 1 98 ? -8.823 8.363 9.306 1.00 95.19 98 ILE A CA 1
ATOM 822 C C . ILE A 1 98 ? -9.022 8.966 7.914 1.00 95.19 98 ILE A C 1
ATOM 824 O O . ILE A 1 98 ? -9.811 8.477 7.108 1.00 95.19 98 ILE A O 1
ATOM 828 N N . LYS A 1 99 ? -8.304 10.054 7.619 1.00 95.31 99 LYS A N 1
ATOM 829 C CA . LYS A 1 99 ? -8.223 10.602 6.260 1.00 95.31 99 LYS A CA 1
ATOM 830 C C . LYS A 1 99 ? -7.025 9.988 5.543 1.00 95.31 99 LYS A C 1
ATOM 832 O O . LYS A 1 99 ? -5.901 10.099 6.023 1.00 95.31 99 LYS A O 1
ATOM 837 N N . TYR A 1 100 ? -7.276 9.383 4.390 1.00 96.88 100 TYR A N 1
ATOM 838 C CA . TYR A 1 100 ? -6.250 8.814 3.519 1.00 96.88 100 TYR A CA 1
ATOM 839 C C . TYR A 1 100 ? -6.056 9.691 2.282 1.00 96.88 100 TYR A C 1
ATOM 841 O O . TYR A 1 100 ? -7.014 10.296 1.793 1.00 96.88 100 TYR A O 1
ATOM 849 N N . PHE A 1 101 ? -4.830 9.721 1.753 1.00 96.00 101 PHE A N 1
ATOM 850 C CA . PHE A 1 101 ? -4.449 10.507 0.575 1.00 96.00 101 PHE A CA 1
ATOM 851 C C . PHE A 1 101 ? -4.722 12.014 0.734 1.00 96.00 101 PHE A C 1
ATOM 853 O O . PHE A 1 101 ? -5.118 12.685 -0.221 1.00 96.00 101 PHE A O 1
ATOM 860 N N . ASP A 1 102 ? -4.557 12.538 1.955 1.00 93.38 102 ASP A N 1
ATOM 861 C CA . ASP A 1 102 ? -4.681 13.969 2.262 1.00 93.38 102 ASP A CA 1
ATOM 862 C C . ASP A 1 102 ? -3.380 14.745 1.998 1.00 93.38 102 ASP A C 1
ATOM 864 O O . ASP A 1 102 ? -3.405 15.947 1.744 1.00 93.38 102 ASP A O 1
ATOM 868 N N . ASP A 1 103 ? -2.251 14.042 2.042 1.00 94.50 103 ASP A N 1
ATOM 869 C CA . ASP A 1 103 ? -0.893 14.542 1.853 1.00 94.50 103 ASP A CA 1
ATOM 870 C C . ASP A 1 103 ? -0.317 14.230 0.472 1.00 94.50 103 ASP A C 1
ATOM 872 O O . ASP A 1 103 ? 0.447 15.026 -0.073 1.00 94.50 103 ASP A O 1
ATOM 876 N N . TYR A 1 104 ? -0.695 13.087 -0.094 1.00 94.19 104 TYR A N 1
ATOM 877 C CA . TYR A 1 104 ? -0.264 12.636 -1.408 1.00 94.19 104 TYR A CA 1
ATOM 878 C C . TYR A 1 104 ? -1.434 12.069 -2.199 1.00 94.19 104 TYR A C 1
ATOM 880 O O . TYR A 1 104 ? -2.276 11.342 -1.673 1.00 94.19 104 TYR A O 1
ATOM 888 N N . THR A 1 105 ? -1.449 12.326 -3.504 1.00 95.31 105 THR A N 1
ATOM 889 C CA . THR A 1 105 ? -2.354 11.612 -4.414 1.00 95.31 105 THR A CA 1
ATOM 890 C C . THR A 1 105 ? -1.948 10.138 -4.554 1.00 95.31 105 THR A C 1
ATOM 892 O O . THR A 1 105 ? -0.777 9.795 -4.380 1.00 95.31 105 THR A O 1
ATOM 895 N N . LEU A 1 106 ? -2.879 9.257 -4.953 1.00 95.88 106 LEU A N 1
ATOM 896 C CA . LEU A 1 106 ? -2.582 7.837 -5.225 1.00 95.88 106 LEU A CA 1
ATOM 897 C C . LEU A 1 106 ? -1.374 7.680 -6.163 1.00 95.88 106 LEU A C 1
ATOM 899 O O . LEU A 1 106 ? -0.448 6.915 -5.899 1.00 95.88 106 LEU A O 1
ATOM 903 N N . ARG A 1 107 ? -1.333 8.480 -7.231 1.00 93.38 107 ARG A N 1
ATOM 904 C CA . ARG A 1 107 ? -0.241 8.459 -8.207 1.00 93.38 107 ARG A CA 1
ATOM 905 C C . ARG A 1 107 ? 1.098 8.889 -7.613 1.00 93.38 107 ARG A C 1
ATOM 907 O O . ARG A 1 107 ? 2.136 8.361 -8.007 1.00 93.38 107 ARG A O 1
ATOM 914 N N . GLU A 1 108 ? 1.100 9.858 -6.704 1.00 94.56 108 GLU A N 1
ATOM 915 C CA . GLU A 1 108 ? 2.321 10.281 -6.022 1.00 94.56 108 GLU A CA 1
ATOM 916 C C . GLU A 1 108 ? 2.835 9.215 -5.068 1.00 94.56 108 GLU A C 1
ATOM 918 O O . GLU A 1 108 ? 4.032 8.941 -5.097 1.00 94.56 108 GLU A O 1
ATOM 923 N N . VAL A 1 109 ? 1.949 8.570 -4.304 1.00 95.38 109 VAL A N 1
ATOM 924 C CA . VAL A 1 109 ? 2.309 7.449 -3.424 1.00 95.38 109 VAL A CA 1
ATOM 925 C C . VAL A 1 109 ? 2.995 6.338 -4.226 1.00 95.38 109 VAL A C 1
ATOM 927 O O . VAL A 1 109 ? 4.102 5.922 -3.883 1.00 95.38 109 VAL A O 1
ATOM 930 N N . LEU A 1 110 ? 2.407 5.922 -5.354 1.00 94.56 110 LEU A N 1
ATOM 931 C CA . LEU A 1 110 ? 2.945 4.845 -6.200 1.00 94.56 110 LEU A CA 1
ATOM 932 C C . LEU A 1 110 ? 4.286 5.183 -6.879 1.00 94.56 110 LEU A C 1
ATOM 934 O O . LEU A 1 110 ? 5.070 4.283 -7.194 1.00 94.56 110 LEU A O 1
ATOM 938 N N . LYS A 1 111 ? 4.563 6.469 -7.125 1.00 90.38 111 LYS A N 1
ATOM 939 C CA . LYS A 1 111 ? 5.777 6.914 -7.832 1.00 90.38 111 LYS A CA 1
ATOM 940 C C . LYS A 1 111 ? 6.917 7.337 -6.914 1.00 90.38 111 LYS A C 1
ATOM 942 O O . LYS A 1 111 ? 8.069 7.111 -7.258 1.00 90.38 111 LYS A O 1
ATOM 947 N N . LYS A 1 112 ? 6.617 7.999 -5.795 1.00 87.81 112 LYS A N 1
ATOM 948 C CA . LYS A 1 112 ? 7.622 8.632 -4.922 1.00 87.81 112 LYS A CA 1
ATOM 949 C C . LYS A 1 112 ? 8.122 7.712 -3.806 1.00 87.81 112 LYS A C 1
ATOM 951 O O . LYS A 1 112 ? 8.984 8.119 -3.035 1.00 87.81 112 LYS A O 1
ATOM 956 N N . SER A 1 113 ? 7.583 6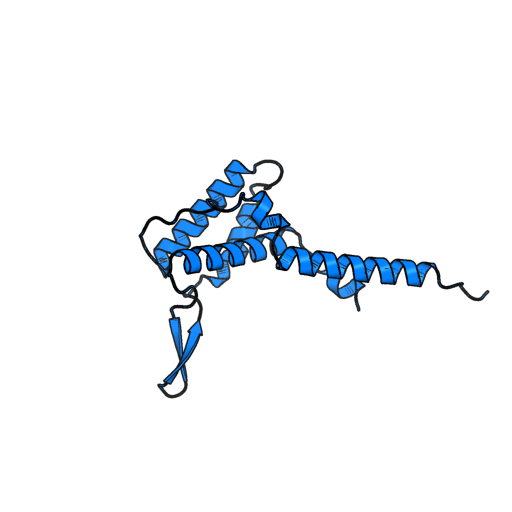.500 -3.692 1.00 88.38 113 SER A N 1
ATOM 957 C CA . SER A 1 113 ? 7.956 5.578 -2.623 1.00 88.38 113 SER A CA 1
ATOM 958 C C . SER A 1 113 ? 9.420 5.131 -2.715 1.00 88.38 113 SER A C 1
ATOM 960 O O . SER A 1 113 ? 9.977 4.917 -3.795 1.00 88.38 113 SER A O 1
ATOM 962 N N . GLU A 1 114 ? 10.040 4.897 -1.557 1.00 86.38 114 GLU A N 1
ATOM 963 C CA . GLU A 1 114 ? 11.390 4.323 -1.497 1.00 86.38 114 GLU A CA 1
ATOM 964 C C . GLU A 1 114 ? 11.457 2.928 -2.130 1.00 86.38 114 GLU A C 1
ATOM 966 O O . GLU A 1 114 ? 12.496 2.523 -2.651 1.00 86.38 114 GLU A O 1
ATOM 971 N N . ILE A 1 115 ? 10.352 2.179 -2.086 1.00 86.94 115 ILE A N 1
ATOM 972 C CA . ILE A 1 115 ? 10.245 0.856 -2.706 1.00 86.94 115 ILE A CA 1
ATOM 973 C C . ILE A 1 115 ? 10.393 0.982 -4.227 1.00 86.94 115 ILE A C 1
ATOM 975 O O . ILE A 1 115 ? 11.188 0.244 -4.811 1.00 86.94 115 ILE A O 1
ATOM 979 N N . ARG A 1 116 ? 9.705 1.946 -4.861 1.00 89.69 116 ARG A N 1
ATOM 980 C CA . ARG A 1 116 ? 9.851 2.222 -6.298 1.00 89.69 116 ARG A CA 1
ATOM 981 C C . ARG A 1 116 ? 11.290 2.620 -6.626 1.00 89.69 116 ARG A C 1
ATOM 983 O O . ARG A 1 116 ? 11.903 1.991 -7.482 1.00 89.69 116 ARG A O 1
ATOM 990 N N . ALA A 1 117 ? 11.872 3.547 -5.863 1.00 88.62 117 ALA A N 1
ATOM 991 C CA . ALA A 1 117 ? 13.254 3.988 -6.068 1.00 88.62 117 ALA A CA 1
ATOM 992 C C . ALA A 1 117 ? 14.279 2.836 -5.968 1.00 88.62 117 ALA A C 1
ATOM 994 O O . ALA A 1 117 ? 15.245 2.777 -6.733 1.00 88.62 117 ALA A O 1
ATOM 995 N N . LYS A 1 118 ? 14.071 1.882 -5.048 1.00 90.06 118 LYS A N 1
ATOM 996 C CA . LYS A 1 118 ? 14.911 0.676 -4.937 1.00 90.06 118 LYS A CA 1
ATOM 997 C C . LYS A 1 118 ? 14.796 -0.218 -6.172 1.00 90.06 118 LYS A C 1
ATOM 999 O O . LYS A 1 118 ? 15.804 -0.791 -6.583 1.00 90.06 118 LYS A O 1
ATOM 1004 N N . TRP A 1 119 ? 13.605 -0.355 -6.750 1.00 90.94 119 TRP A N 1
ATOM 1005 C CA . TRP A 1 119 ? 13.406 -1.114 -7.986 1.00 90.94 119 TRP A CA 1
ATOM 1006 C C . TRP A 1 119 ? 14.013 -0.420 -9.199 1.00 90.94 119 TRP A C 1
ATOM 1008 O O . TRP A 1 119 ? 14.730 -1.077 -9.950 1.00 90.94 119 TRP A O 1
ATOM 1018 N N . ASP A 1 120 ? 13.826 0.891 -9.335 1.00 89.56 120 ASP A N 1
ATOM 1019 C CA . ASP A 1 120 ? 14.412 1.679 -10.425 1.00 89.56 120 ASP A CA 1
ATOM 1020 C C . ASP A 1 120 ? 15.940 1.517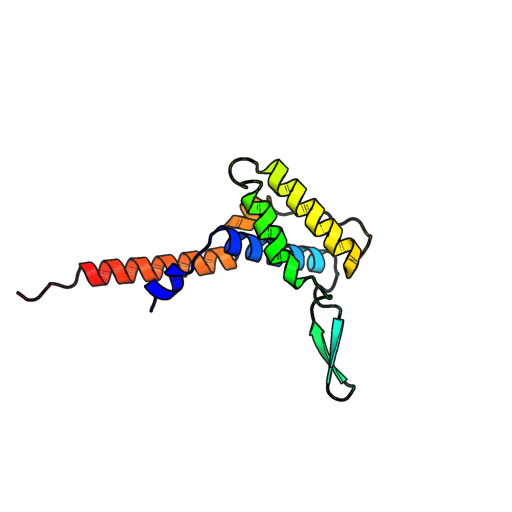 -10.449 1.00 89.56 120 ASP A C 1
ATOM 1022 O O . ASP A 1 120 ? 16.518 1.150 -11.471 1.00 89.56 120 ASP A O 1
ATOM 1026 N N . LYS A 1 121 ? 16.590 1.606 -9.280 1.00 91.38 121 LYS A N 1
ATOM 1027 C CA . LYS A 1 121 ? 18.032 1.352 -9.152 1.00 91.38 121 LYS A CA 1
ATOM 1028 C C . LYS A 1 121 ? 18.440 -0.060 -9.597 1.00 91.38 121 LYS A C 1
ATOM 1030 O O . LYS A 1 121 ? 19.494 -0.231 -10.208 1.00 91.38 121 LYS A O 1
ATOM 1035 N N . LYS A 1 122 ? 17.644 -1.092 -9.287 1.00 90.62 122 LYS A N 1
ATOM 1036 C CA . LYS A 1 122 ? 17.925 -2.469 -9.742 1.00 90.62 122 LYS A CA 1
ATOM 1037 C C . LYS A 1 122 ? 17.827 -2.582 -11.263 1.00 90.62 122 LYS A C 1
ATOM 1039 O O . LYS A 1 122 ? 18.648 -3.269 -11.872 1.00 90.62 122 LYS A O 1
ATOM 1044 N N . PHE A 1 123 ? 16.851 -1.908 -11.872 1.00 89.75 123 PHE A N 1
ATOM 1045 C CA . PHE A 1 123 ? 16.711 -1.858 -13.324 1.00 89.75 123 PHE A CA 1
ATOM 1046 C C . PHE A 1 123 ? 17.884 -1.146 -13.995 1.00 89.75 123 PHE A C 1
ATOM 1048 O O . PHE A 1 123 ? 18.406 -1.673 -14.979 1.00 89.75 123 PHE A O 1
ATOM 1055 N N . ASP A 1 124 ? 18.348 -0.027 -13.438 1.00 92.25 124 ASP A N 1
ATOM 1056 C CA . ASP A 1 124 ? 19.517 0.695 -13.949 1.00 92.25 124 ASP A CA 1
ATOM 1057 C C . ASP A 1 124 ? 20.768 -0.194 -13.945 1.00 92.25 124 ASP A C 1
ATOM 1059 O O . ASP A 1 124 ? 21.412 -0.368 -14.980 1.00 92.25 124 ASP A O 1
ATOM 1063 N N . VAL A 1 125 ? 21.045 -0.876 -12.827 1.00 91.12 125 VAL A N 1
ATOM 1064 C CA . VAL A 1 125 ? 22.177 -1.816 -12.722 1.00 91.12 125 VAL A CA 1
ATOM 1065 C C . VAL A 1 125 ? 22.054 -2.966 -13.729 1.00 91.12 125 VAL A C 1
ATOM 1067 O O . VAL A 1 125 ? 23.038 -3.365 -14.356 1.00 91.12 125 VAL A O 1
ATOM 1070 N N . ALA A 1 126 ? 20.851 -3.518 -13.919 1.00 89.88 126 ALA A N 1
ATOM 1071 C CA . ALA A 1 126 ? 20.629 -4.584 -14.894 1.00 89.88 126 ALA A CA 1
ATOM 1072 C C . ALA A 1 1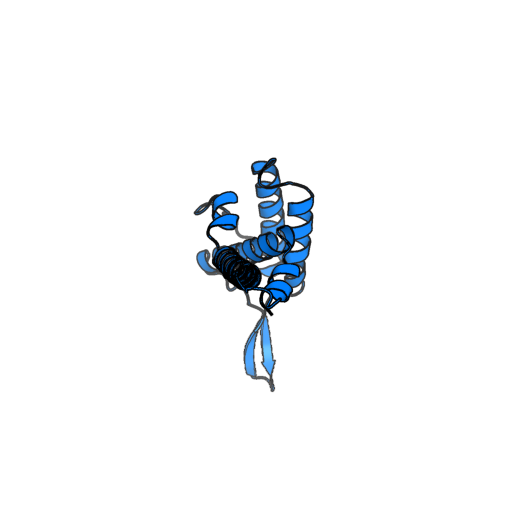26 ? 20.839 -4.101 -16.340 1.00 89.88 126 ALA A C 1
ATOM 1074 O O . ALA A 1 126 ? 21.389 -4.839 -17.166 1.00 89.88 126 ALA A O 1
ATOM 1075 N N . LYS A 1 127 ? 20.432 -2.865 -16.644 1.00 90.12 127 LYS A N 1
ATOM 1076 C CA . LYS A 1 127 ? 20.637 -2.230 -17.947 1.00 90.12 127 LYS A CA 1
ATOM 1077 C C . LYS A 1 127 ? 22.121 -1.994 -18.218 1.00 90.12 127 LYS A C 1
ATOM 1079 O O . LYS A 1 127 ? 22.601 -2.400 -19.275 1.00 90.12 127 LYS A O 1
ATOM 1084 N N . GLU A 1 128 ? 22.855 -1.435 -17.260 1.00 91.00 128 GLU A N 1
ATOM 1085 C CA . GLU A 1 128 ? 24.305 -1.236 -17.365 1.00 91.00 128 GLU A CA 1
ATOM 1086 C C . GLU A 1 128 ? 25.041 -2.560 -17.600 1.00 91.00 128 GLU A C 1
ATOM 1088 O O . GLU A 1 128 ? 25.865 -2.660 -18.511 1.00 91.00 128 GLU A O 1
ATOM 1093 N N . ALA A 1 129 ? 24.697 -3.610 -16.846 1.00 88.12 129 ALA A N 1
ATOM 1094 C CA . ALA A 1 129 ? 25.288 -4.936 -17.020 1.00 88.12 129 ALA A CA 1
ATOM 1095 C C . ALA A 1 129 ? 25.016 -5.515 -18.422 1.00 88.12 129 ALA A C 1
ATOM 1097 O O . ALA A 1 129 ? 25.910 -6.099 -19.039 1.00 88.12 129 ALA A O 1
ATOM 1098 N N . LYS A 1 130 ? 23.800 -5.327 -18.955 1.00 88.12 130 LYS A N 1
ATOM 1099 C CA . LYS A 1 130 ? 23.449 -5.731 -20.325 1.00 88.12 130 LYS A CA 1
ATOM 1100 C C . LYS A 1 130 ? 24.273 -4.963 -21.360 1.00 88.12 130 LYS A C 1
ATOM 1102 O O . LYS A 1 130 ? 24.794 -5.570 -22.292 1.00 88.12 130 LYS A O 1
ATOM 1107 N N . GLU A 1 131 ? 24.399 -3.648 -21.211 1.00 90.50 131 GLU A N 1
ATOM 1108 C CA . GLU A 1 131 ? 25.184 -2.815 -22.126 1.00 90.50 131 GLU A CA 1
ATOM 1109 C C . GLU A 1 131 ? 26.673 -3.173 -22.101 1.00 90.50 131 GLU A C 1
ATOM 1111 O O . GLU A 1 131 ? 27.302 -3.236 -23.156 1.00 90.50 131 GLU A O 1
ATOM 1116 N N . GLN A 1 132 ? 27.239 -3.440 -20.922 1.00 88.94 132 GLN A N 1
ATOM 1117 C CA . GLN A 1 132 ? 28.619 -3.908 -20.782 1.00 88.94 132 GLN A CA 1
ATOM 1118 C C . GLN A 1 132 ? 28.823 -5.262 -21.463 1.00 88.94 132 GLN A C 1
ATOM 1120 O O . GLN A 1 132 ? 29.783 -5.418 -22.213 1.00 88.94 132 GLN A O 1
ATOM 1125 N N . PHE A 1 133 ? 27.901 -6.212 -21.265 1.00 86.94 133 PHE A N 1
ATOM 1126 C CA . PHE A 1 133 ? 27.956 -7.517 -21.923 1.00 86.94 133 PHE A CA 1
ATOM 1127 C C . PHE A 1 133 ? 27.939 -7.392 -23.453 1.00 86.94 133 PHE A C 1
ATOM 1129 O O . PHE A 1 133 ? 28.768 -7.998 -24.123 1.00 86.94 133 PHE A O 1
ATOM 1136 N N . LEU A 1 134 ? 27.053 -6.559 -24.010 1.00 87.31 134 LEU A N 1
ATOM 1137 C CA . LEU A 1 134 ? 26.969 -6.330 -25.460 1.00 87.31 134 LEU A CA 1
ATOM 1138 C C . LEU A 1 134 ? 28.220 -5.652 -26.045 1.00 87.31 134 LEU A C 1
ATOM 1140 O O . LEU A 1 134 ? 28.501 -5.810 -27.230 1.00 87.31 134 LEU A O 1
ATOM 1144 N N . LYS A 1 135 ? 28.963 -4.892 -25.232 1.00 88.56 135 LYS A N 1
ATOM 1145 C CA . LYS A 1 135 ? 30.217 -4.230 -25.630 1.00 88.56 135 LYS A CA 1
ATOM 1146 C C . LYS A 1 135 ? 31.435 -5.156 -25.572 1.00 88.56 135 LYS A C 1
ATOM 1148 O O . LYS A 1 135 ? 32.498 -4.766 -26.059 1.00 88.56 135 LYS A O 1
ATOM 1153 N N . LEU A 1 136 ? 31.320 -6.356 -24.996 1.00 87.06 136 LEU A N 1
ATOM 1154 C CA . LEU A 1 136 ? 32.404 -7.335 -25.027 1.00 87.06 136 LEU A CA 1
ATOM 1155 C C . LEU A 1 136 ? 32.639 -7.756 -26.481 1.00 87.06 136 LEU A C 1
ATOM 1157 O O . LEU A 1 136 ? 31.765 -8.332 -27.126 1.00 87.06 136 LEU A O 1
ATOM 1161 N N . LYS A 1 137 ? 33.832 -7.463 -27.012 1.00 71.12 137 LYS A N 1
ATOM 1162 C CA . LYS A 1 137 ? 34.257 -8.007 -28.303 1.00 71.12 137 LYS A CA 1
ATOM 1163 C C . LYS A 1 137 ? 34.275 -9.528 -28.182 1.00 71.12 137 LYS A C 1
ATOM 1165 O O . LYS A 1 137 ? 35.029 -10.068 -27.376 1.00 71.12 137 LYS A O 1
ATOM 1170 N N . ILE A 1 138 ? 33.466 -10.206 -28.990 1.00 62.78 138 ILE A N 1
ATOM 1171 C CA . ILE A 1 138 ? 33.628 -11.639 -29.221 1.00 62.78 138 ILE A CA 1
ATOM 1172 C C . ILE A 1 138 ? 34.997 -11.778 -29.890 1.00 62.78 138 ILE A C 1
ATOM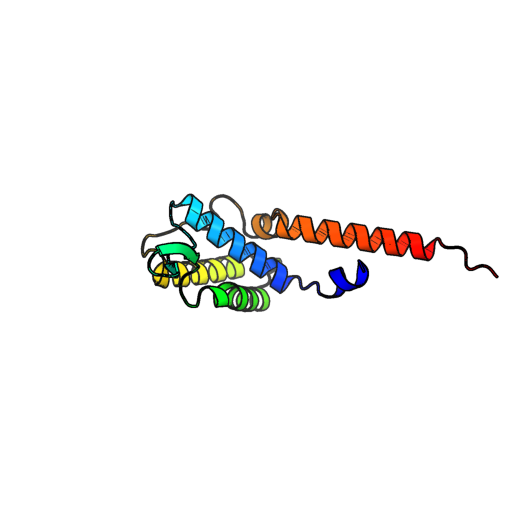 1174 O O . ILE A 1 138 ? 35.190 -11.270 -30.994 1.00 62.78 138 ILE A O 1
ATOM 1178 N N . ALA A 1 139 ? 35.970 -12.356 -29.187 1.00 56.75 139 ALA A N 1
ATOM 1179 C CA . ALA A 1 139 ? 37.231 -12.738 -29.805 1.00 56.75 139 ALA A CA 1
ATOM 1180 C C . ALA A 1 139 ? 36.899 -13.755 -30.909 1.00 56.75 139 ALA A C 1
ATOM 1182 O O . ALA A 1 139 ? 36.388 -14.834 -30.604 1.00 56.75 139 ALA A O 1
ATOM 1183 N N . GLN A 1 140 ? 37.077 -13.344 -32.168 1.00 45.00 140 GLN A N 1
ATOM 1184 C CA . GLN A 1 140 ? 37.070 -14.234 -33.330 1.00 45.00 140 GLN A CA 1
ATOM 1185 C C . GLN A 1 140 ? 38.379 -15.011 -33.397 1.00 45.00 140 GLN A C 1
ATOM 1187 O O . GLN A 1 140 ? 39.427 -14.406 -33.069 1.00 45.00 140 GLN A O 1
#

Organism: NCBI:txid39486

Nearest PDB structures (foldseek):
  6uwf-assembly1_A  TM=1.760E-01  e=7.284E+00  Pyrococcus horikoshii